Protein AF-A0A821RD77-F1 (afdb_monomer_lite)

Structure (mmCIF, N/CA/C/O backbone):
data_AF-A0A821RD77-F1
#
_entry.id   AF-A0A821RD77-F1
#
loop_
_atom_site.group_PDB
_atom_site.id
_atom_site.type_symbol
_atom_site.label_atom_id
_atom_site.label_alt_id
_atom_site.label_comp_id
_atom_site.label_asym_id
_atom_site.label_entity_id
_atom_site.label_seq_id
_atom_site.pdbx_PD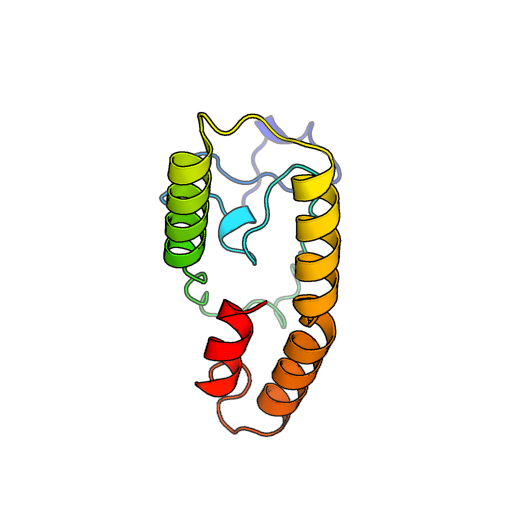B_ins_code
_atom_site.Cartn_x
_atom_site.Cartn_y
_atom_site.Cartn_z
_atom_site.occupancy
_atom_site.B_iso_or_equiv
_atom_site.auth_seq_id
_atom_site.auth_comp_id
_atom_site.auth_asym_id
_atom_site.auth_atom_id
_atom_site.pdbx_PDB_model_num
ATOM 1 N N . ALA A 1 1 ? -10.177 -0.992 17.907 1.00 88.00 1 ALA A N 1
ATOM 2 C CA . ALA A 1 1 ? -9.020 -0.389 18.600 1.00 88.00 1 ALA A CA 1
ATOM 3 C C . ALA A 1 1 ? -8.930 -0.946 20.016 1.00 88.00 1 ALA A C 1
ATOM 5 O O . ALA A 1 1 ? -9.972 -1.217 20.606 1.00 88.00 1 ALA A O 1
ATOM 6 N N . VAL A 1 2 ? -7.720 -1.125 20.544 1.00 93.44 2 VAL A N 1
ATOM 7 C CA . VAL A 1 2 ? -7.478 -1.571 21.925 1.00 93.44 2 VAL A CA 1
ATOM 8 C C . VAL A 1 2 ? -6.651 -0.496 22.620 1.00 93.44 2 VAL A C 1
ATOM 10 O O . VAL A 1 2 ? -5.651 -0.053 22.063 1.00 93.44 2 VAL A O 1
ATOM 13 N N . ASP A 1 3 ? -7.078 -0.065 23.805 1.00 95.19 3 ASP A N 1
ATOM 14 C CA . ASP A 1 3 ? -6.312 0.882 24.617 1.00 95.19 3 ASP A CA 1
ATOM 15 C C . ASP A 1 3 ? -5.274 0.135 25.464 1.00 95.19 3 ASP A C 1
ATOM 17 O O . ASP A 1 3 ? -5.609 -0.810 26.182 1.00 95.19 3 ASP A O 1
ATOM 21 N N . VAL A 1 4 ? -4.011 0.551 25.368 1.00 96.56 4 VAL A N 1
ATOM 22 C CA . VAL A 1 4 ? -2.879 -0.088 26.049 1.00 96.56 4 VAL A CA 1
ATOM 23 C C . VAL A 1 4 ? -2.157 0.969 26.889 1.00 96.56 4 VAL A C 1
ATOM 25 O O . VAL A 1 4 ? -1.414 1.779 26.331 1.00 96.56 4 VAL A O 1
ATOM 28 N N . PRO A 1 5 ? -2.306 0.958 28.230 1.00 97.56 5 PRO A N 1
ATOM 29 C CA . PRO A 1 5 ? -1.778 2.015 29.097 1.00 97.56 5 PRO A CA 1
ATOM 30 C C . PRO A 1 5 ? -0.276 2.285 28.964 1.00 97.56 5 PRO A C 1
ATOM 32 O O . PRO A 1 5 ? 0.169 3.423 29.089 1.00 97.56 5 PRO A O 1
ATOM 35 N N . SER A 1 6 ? 0.529 1.259 28.673 1.00 97.56 6 SER A N 1
ATOM 36 C CA . SER A 1 6 ? 1.975 1.422 28.482 1.00 97.56 6 SER A CA 1
ATOM 37 C C . SER A 1 6 ? 2.349 2.208 27.221 1.00 97.56 6 SER A C 1
ATOM 39 O O . SER A 1 6 ? 3.491 2.644 27.109 1.00 97.56 6 SER A O 1
ATOM 41 N N . LEU A 1 7 ? 1.414 2.400 26.284 1.00 97.00 7 LEU A N 1
ATOM 42 C CA . LEU A 1 7 ? 1.625 3.127 25.031 1.00 97.00 7 LEU A CA 1
ATOM 43 C C . LEU A 1 7 ? 1.097 4.567 25.071 1.00 97.00 7 LEU A C 1
ATOM 45 O O . LEU A 1 7 ? 1.257 5.287 24.094 1.00 97.00 7 LEU A O 1
ATOM 49 N N . HIS A 1 8 ? 0.530 5.034 26.190 1.00 97.12 8 HIS A N 1
ATOM 50 C CA . HIS A 1 8 ? -0.054 6.384 26.310 1.00 97.12 8 HIS A CA 1
ATOM 51 C C . HIS A 1 8 ? 0.933 7.539 26.065 1.00 97.12 8 HIS A C 1
ATOM 53 O O . HIS A 1 8 ? 0.508 8.665 25.823 1.00 97.12 8 HIS A O 1
ATOM 59 N N . GLY A 1 9 ? 2.244 7.280 26.112 1.00 97.81 9 GLY A N 1
ATOM 60 C CA . GLY A 1 9 ? 3.268 8.260 25.731 1.00 97.81 9 GLY A CA 1
ATOM 61 C C . GLY A 1 9 ? 3.387 8.499 24.220 1.00 97.81 9 GLY A C 1
ATOM 62 O O . GLY A 1 9 ? 4.020 9.470 23.813 1.00 97.81 9 GLY A O 1
ATOM 63 N N . LEU A 1 10 ? 2.795 7.633 23.392 1.00 97.00 10 LEU A N 1
ATOM 64 C CA . LEU A 1 10 ? 2.775 7.750 21.937 1.00 97.00 10 LEU A CA 1
ATOM 65 C C . LEU A 1 10 ? 1.525 8.529 21.518 1.00 97.00 10 LEU A C 1
ATOM 67 O O . LEU A 1 10 ? 0.399 8.094 21.746 1.00 97.00 10 LEU A O 1
ATOM 71 N N . ILE A 1 11 ? 1.727 9.707 20.930 1.00 96.19 11 ILE A N 1
ATOM 72 C CA . ILE A 1 11 ? 0.660 10.665 20.615 1.00 96.19 11 ILE A CA 1
ATOM 73 C C . ILE A 1 11 ? 0.665 10.932 19.110 1.00 96.19 11 ILE A C 1
ATOM 75 O O . ILE A 1 11 ? 1.732 11.059 18.514 1.00 96.19 11 ILE A O 1
ATOM 79 N N . ASN A 1 12 ? -0.525 11.063 18.513 1.00 94.19 12 ASN A N 1
ATOM 80 C CA . ASN A 1 12 ? -0.731 11.310 17.077 1.00 94.19 12 ASN A CA 1
ATOM 81 C C . ASN A 1 12 ? -0.122 10.234 16.166 1.00 94.19 12 ASN A C 1
ATOM 83 O O . ASN A 1 12 ? 0.294 10.525 15.048 1.00 94.19 12 ASN A O 1
ATOM 87 N N . VAL A 1 13 ? -0.085 8.995 16.648 1.00 94.50 13 VAL A N 1
ATOM 88 C CA . VAL A 1 13 ? 0.361 7.829 15.886 1.00 94.50 13 VAL A CA 1
ATOM 89 C C . VAL A 1 13 ? -0.619 6.681 16.085 1.00 94.50 13 VAL A C 1
ATOM 91 O O . VAL A 1 13 ? -1.308 6.605 17.104 1.00 94.50 13 VAL A O 1
ATOM 94 N N . ILE A 1 14 ? -0.659 5.778 15.113 1.00 93.81 14 ILE A N 1
ATOM 95 C CA . ILE A 1 14 ? -1.240 4.449 15.274 1.00 93.81 14 ILE A CA 1
ATOM 96 C C . ILE A 1 14 ? -0.112 3.467 15.585 1.00 93.81 14 ILE A C 1
ATOM 98 O O . ILE A 1 14 ? 0.985 3.580 15.043 1.00 93.81 14 ILE A O 1
ATOM 102 N N . VAL A 1 15 ? -0.371 2.520 16.484 1.00 95.31 15 VAL A N 1
ATOM 103 C CA . VAL A 1 15 ? 0.586 1.468 16.831 1.00 95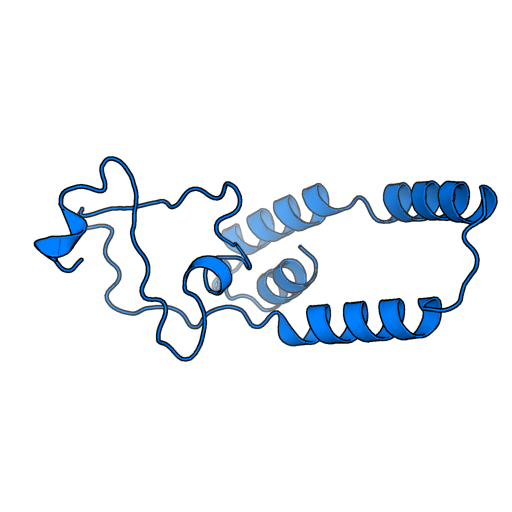.31 15 VAL A CA 1
ATOM 104 C C . VAL A 1 15 ? 0.027 0.145 16.340 1.00 95.31 15 VAL A C 1
ATOM 106 O O . VAL A 1 15 ? -1.031 -0.288 16.801 1.00 95.31 15 VAL A O 1
ATOM 109 N N . PHE A 1 16 ? 0.737 -0.487 15.411 1.00 95.44 16 PHE A N 1
ATOM 110 C CA . PHE A 1 16 ? 0.416 -1.830 14.946 1.00 95.44 16 PHE A CA 1
ATOM 111 C C . PHE A 1 16 ? 1.134 -2.887 15.801 1.00 95.44 16 PHE A C 1
ATOM 113 O O . PHE A 1 16 ? 2.239 -2.632 16.289 1.00 95.44 16 PHE A O 1
ATOM 120 N N . PRO A 1 17 ? 0.523 -4.066 16.017 1.00 94.62 17 PRO A N 1
ATOM 121 C CA . PRO A 1 17 ? 1.218 -5.212 16.589 1.00 94.62 17 PRO A CA 1
ATOM 122 C C . PRO A 1 17 ? 2.415 -5.621 15.722 1.00 94.62 17 PRO A C 1
ATOM 124 O O . PRO A 1 17 ? 2.375 -5.521 14.499 1.00 94.62 17 PRO A O 1
ATOM 127 N N . ILE A 1 18 ? 3.468 -6.112 16.377 1.00 92.25 18 ILE A N 1
ATOM 128 C CA . ILE A 1 18 ? 4.637 -6.707 15.709 1.00 92.25 18 ILE A CA 1
ATOM 129 C C . ILE A 1 18 ? 4.476 -8.215 15.490 1.00 92.25 18 ILE A C 1
ATOM 131 O O . ILE A 1 18 ? 5.162 -8.796 14.656 1.00 9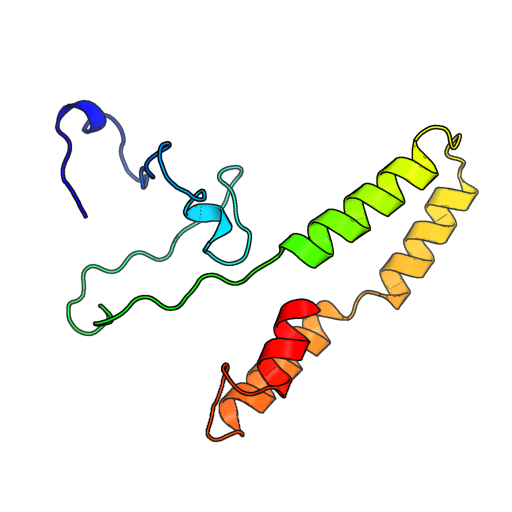2.25 18 ILE A O 1
ATOM 135 N N . ASP A 1 19 ? 3.581 -8.841 16.256 1.00 93.69 19 ASP A N 1
ATOM 136 C CA . ASP A 1 19 ? 3.293 -10.265 16.184 1.0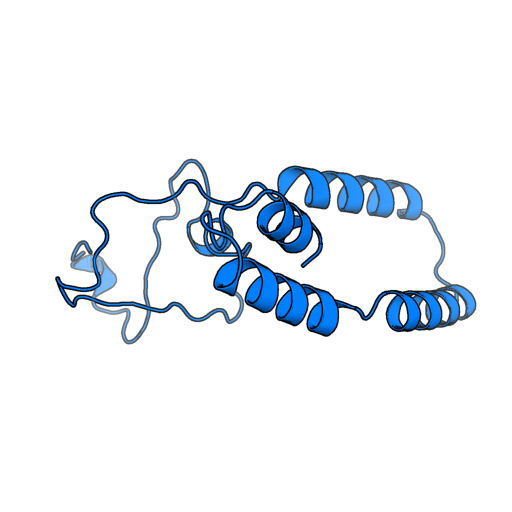0 93.69 19 ASP A CA 1
ATOM 137 C C . ASP A 1 19 ? 2.067 -10.492 15.301 1.00 93.69 19 ASP A C 1
ATOM 139 O O . ASP A 1 19 ? 1.026 -9.857 15.479 1.00 93.69 19 ASP A O 1
ATOM 143 N N . GLY A 1 20 ? 2.174 -11.439 14.378 1.00 91.12 20 GLY A N 1
ATOM 144 C CA . GLY A 1 20 ? 1.104 -11.774 13.452 1.00 91.12 20 GLY A CA 1
ATOM 145 C C . GLY A 1 20 ? 1.629 -12.566 12.259 1.00 91.12 20 GLY A C 1
ATOM 146 O O . GLY A 1 20 ? 2.841 -12.736 12.119 1.00 91.12 20 GLY A O 1
ATOM 147 N N . PRO A 1 21 ? 0.731 -13.081 11.406 1.00 90.81 21 PRO A N 1
ATOM 148 C CA . PRO A 1 21 ? 1.129 -13.769 10.183 1.00 90.81 21 PRO A CA 1
ATOM 149 C C . PRO A 1 21 ? 1.743 -12.812 9.151 1.00 90.81 21 PRO A C 1
ATOM 151 O O . PRO A 1 21 ? 2.563 -13.249 8.349 1.00 90.81 21 PRO A O 1
ATOM 154 N N . ARG A 1 22 ? 1.349 -11.531 9.177 1.00 90.56 22 ARG A N 1
ATOM 155 C CA . ARG A 1 22 ? 1.782 -10.493 8.244 1.00 90.56 22 ARG A CA 1
ATOM 156 C C . ARG A 1 22 ? 1.694 -9.102 8.900 1.00 90.56 22 ARG A C 1
ATOM 158 O O . ARG A 1 22 ? 0.792 -8.886 9.712 1.00 90.56 22 ARG A O 1
ATOM 165 N N . PRO A 1 23 ? 2.618 -8.169 8.612 1.00 92.94 23 PRO A N 1
ATOM 166 C CA . PRO A 1 23 ? 2.505 -6.779 9.047 1.00 92.94 23 PRO A CA 1
ATOM 167 C C . PRO A 1 23 ? 1.262 -6.090 8.464 1.00 92.94 23 PRO A C 1
ATOM 169 O O . PRO A 1 23 ? 1.065 -6.078 7.254 1.00 92.94 23 PRO A O 1
ATOM 172 N N . HIS A 1 24 ? 0.456 -5.441 9.307 1.00 93.94 24 HIS A N 1
ATOM 173 C CA . HIS A 1 24 ? -0.746 -4.731 8.846 1.00 93.94 24 HIS A CA 1
ATOM 174 C C . HIS A 1 24 ? -0.495 -3.609 7.821 1.00 93.94 24 HIS A C 1
ATOM 176 O O . HIS A 1 24 ? -1.323 -3.467 6.925 1.00 93.94 24 HIS A O 1
ATOM 182 N N . PRO A 1 25 ? 0.592 -2.812 7.896 1.00 93.81 25 PRO A N 1
ATOM 183 C CA . PRO A 1 25 ? 0.918 -1.866 6.825 1.00 93.81 25 PRO A CA 1
ATOM 184 C C . PRO A 1 25 ? 1.037 -2.536 5.451 1.00 93.81 25 PRO A C 1
ATOM 186 O O . PRO A 1 25 ? 0.447 -2.066 4.485 1.00 93.81 25 PRO A O 1
ATOM 189 N N . GLU A 1 26 ? 1.689 -3.699 5.395 1.00 91.81 26 GLU A N 1
ATOM 190 C CA . GLU A 1 26 ? 1.890 -4.459 4.160 1.00 91.81 26 GLU A CA 1
ATOM 191 C C . GLU A 1 26 ? 0.563 -5.010 3.602 1.00 91.81 26 GLU A C 1
ATOM 193 O O . GLU A 1 26 ? 0.356 -5.077 2.391 1.00 91.81 26 GLU A O 1
ATOM 198 N N . GLU A 1 27 ? -0.376 -5.371 4.483 1.00 92.38 27 GLU A N 1
ATOM 199 C CA . GLU A 1 27 ? -1.734 -5.788 4.104 1.00 92.38 27 GLU A CA 1
ATOM 200 C C . GLU A 1 27 ? -2.543 -4.653 3.448 1.00 92.38 27 GLU A C 1
ATOM 202 O O . GLU A 1 27 ? -3.479 -4.913 2.688 1.00 92.38 27 GLU A O 1
ATOM 207 N N . MET A 1 28 ? -2.181 -3.396 3.716 1.00 92.19 28 MET A N 1
ATOM 208 C CA . MET A 1 28 ? -2.840 -2.199 3.199 1.00 92.19 28 MET A CA 1
ATOM 209 C C . MET A 1 28 ? -2.049 -1.612 2.031 1.00 92.19 28 MET A C 1
ATOM 211 O O . MET A 1 28 ? -1.343 -0.620 2.167 1.00 92.19 28 MET A O 1
ATOM 215 N N . SER A 1 29 ? -2.230 -2.204 0.850 1.00 89.00 29 SER A N 1
ATOM 216 C CA . SER A 1 29 ? -1.610 -1.745 -0.400 1.00 89.00 29 SER A CA 1
ATOM 217 C C . SER A 1 29 ? -0.081 -1.906 -0.465 1.00 89.00 29 SER A C 1
ATOM 219 O O . SER A 1 29 ? 0.570 -1.168 -1.203 1.00 89.00 29 SER A O 1
ATOM 221 N N . GLY A 1 30 ? 0.494 -2.860 0.280 1.00 89.25 30 GLY A N 1
ATOM 222 C CA . GLY A 1 30 ? 1.940 -3.107 0.280 1.00 89.25 30 GLY A CA 1
ATOM 223 C C . GLY A 1 30 ? 2.754 -2.040 1.016 1.00 89.25 30 GLY A C 1
ATOM 224 O O . GLY A 1 30 ? 3.944 -1.909 0.746 1.00 89.25 30 GLY A O 1
ATOM 225 N N . GLY A 1 31 ? 2.117 -1.271 1.902 1.00 91.81 31 GLY A N 1
ATOM 226 C CA . GLY A 1 31 ? 2.756 -0.188 2.643 1.00 91.81 31 GLY A CA 1
ATOM 227 C C . GLY A 1 31 ? 3.718 -0.652 3.737 1.00 91.81 31 GLY A C 1
ATOM 228 O O . GLY A 1 31 ? 3.829 -1.839 4.062 1.00 91.81 31 GLY A O 1
ATOM 229 N N . ASP A 1 32 ? 4.390 0.311 4.354 1.00 92.88 32 ASP A N 1
ATOM 230 C CA . ASP A 1 32 ? 5.302 0.104 5.473 1.00 92.88 32 ASP A CA 1
ATOM 231 C C . ASP A 1 32 ? 5.183 1.218 6.540 1.00 92.88 32 ASP A C 1
ATOM 233 O O . ASP A 1 32 ? 4.091 1.713 6.817 1.00 92.88 32 ASP A O 1
ATOM 237 N N . LEU A 1 33 ? 6.263 1.523 7.268 1.00 94.38 33 LEU A N 1
ATOM 238 C CA . LEU A 1 33 ? 6.294 2.539 8.328 1.00 94.38 33 LEU A CA 1
ATOM 239 C C . LEU A 1 33 ? 7.399 3.588 8.103 1.00 94.38 33 LEU A C 1
ATOM 241 O O . LEU A 1 33 ? 7.864 4.203 9.067 1.00 94.38 33 LEU A O 1
ATOM 245 N N . ASP A 1 34 ? 7.846 3.788 6.861 1.00 95.38 34 ASP A N 1
ATOM 246 C CA . ASP A 1 34 ? 8.889 4.757 6.502 1.00 95.38 34 ASP A CA 1
ATOM 247 C C . ASP A 1 34 ? 8.360 6.194 6.293 1.00 95.38 34 ASP A C 1
ATOM 249 O O . ASP A 1 34 ? 9.132 7.158 6.250 1.00 95.38 34 ASP A O 1
ATOM 253 N N . GLY A 1 35 ? 7.033 6.343 6.252 1.00 93.44 35 GLY A N 1
ATOM 254 C CA . GLY A 1 35 ? 6.340 7.607 6.005 1.00 93.44 35 GLY A CA 1
ATOM 255 C C . GLY A 1 35 ? 4.838 7.478 5.738 1.00 93.44 35 GLY A C 1
ATOM 256 O O . GLY A 1 35 ? 4.149 8.502 5.687 1.00 93.44 35 GLY A O 1
ATOM 257 N N . ASP A 1 36 ? 4.330 6.251 5.602 1.00 95.06 36 ASP A N 1
ATOM 258 C CA . ASP A 1 36 ? 2.928 5.979 5.305 1.00 95.06 36 ASP A CA 1
ATOM 259 C C . ASP A 1 36 ? 1.947 6.573 6.316 1.00 95.06 36 ASP A C 1
ATOM 261 O O . ASP A 1 36 ? 2.183 6.680 7.525 1.00 95.06 36 ASP A O 1
ATOM 265 N N . THR A 1 37 ? 0.782 6.942 5.787 1.00 94.69 37 THR A N 1
ATOM 266 C CA . THR A 1 37 ? -0.335 7.451 6.578 1.00 94.69 37 THR A CA 1
ATOM 267 C C . THR A 1 37 ? -1.547 6.557 6.409 1.00 94.69 37 THR A C 1
ATOM 269 O O . THR A 1 37 ? -1.828 6.057 5.324 1.00 94.69 37 THR A O 1
ATOM 272 N N . PHE A 1 38 ? -2.290 6.385 7.498 1.00 94.06 38 PHE A N 1
ATOM 273 C CA . PHE A 1 38 ? -3.427 5.479 7.543 1.00 94.06 38 PHE A CA 1
ATOM 274 C C . PHE A 1 38 ? -4.716 6.266 7.709 1.00 94.06 38 PHE A C 1
ATOM 276 O O . PHE A 1 38 ? -4.819 7.167 8.548 1.00 94.06 38 PHE A O 1
ATOM 283 N N . TRP A 1 39 ? -5.726 5.892 6.932 1.00 94.06 39 TRP A N 1
ATOM 284 C CA . TRP A 1 39 ? -7.075 6.375 7.158 1.00 94.06 39 TRP A CA 1
ATOM 285 C C . TRP A 1 39 ? -7.700 5.600 8.318 1.00 94.06 39 TRP A C 1
ATOM 287 O O . TRP A 1 39 ? -7.808 4.377 8.283 1.00 94.06 39 TRP A O 1
ATOM 297 N N . ILE A 1 40 ? -8.106 6.322 9.360 1.00 92.44 40 ILE A N 1
ATOM 298 C CA . ILE A 1 40 ? -8.686 5.743 10.570 1.00 92.44 40 ILE A CA 1
ATOM 299 C C . ILE A 1 40 ? -10.056 6.372 10.777 1.00 92.44 40 ILE A C 1
ATOM 301 O O . ILE A 1 40 ? -10.180 7.593 10.876 1.00 92.44 40 ILE A O 1
ATOM 305 N N . SER A 1 41 ? -11.080 5.531 10.902 1.00 93.25 41 SER A N 1
ATOM 306 C CA . SER A 1 41 ? -12.427 5.964 11.253 1.00 93.25 41 SER A CA 1
ATOM 307 C C . SER A 1 41 ? -12.967 5.152 12.421 1.00 93.25 41 SER A C 1
ATOM 309 O O . SER A 1 41 ? -12.875 3.928 12.444 1.00 93.25 41 SER A O 1
ATOM 311 N N . ASN A 1 42 ? -13.561 5.858 13.383 1.00 90.81 42 ASN A N 1
ATOM 312 C CA . ASN A 1 42 ? -14.366 5.271 14.454 1.00 90.81 42 ASN A CA 1
ATOM 313 C C . ASN A 1 42 ? -15.870 5.498 14.217 1.00 90.81 42 ASN A C 1
ATOM 315 O O . ASN A 1 42 ? -16.667 5.276 15.127 1.00 90.81 42 ASN A O 1
ATOM 319 N N . ASP A 1 43 ? -16.258 5.983 13.032 1.00 95.62 43 ASP A N 1
ATOM 320 C CA . ASP A 1 43 ? -17.661 6.154 12.664 1.00 95.62 43 ASP A CA 1
ATOM 321 C C . ASP A 1 43 ? -18.308 4.775 12.444 1.00 95.62 43 ASP A C 1
ATOM 323 O O . ASP A 1 43 ? -17.905 4.065 11.518 1.00 95.62 43 ASP A O 1
ATOM 327 N N . PRO A 1 44 ? -19.325 4.383 13.238 1.00 93.12 44 PRO A N 1
ATOM 328 C CA . PRO A 1 44 ? -19.994 3.094 13.083 1.00 93.12 44 PRO A CA 1
ATOM 329 C C . PRO A 1 44 ? -20.598 2.858 11.695 1.00 93.12 44 PRO A C 1
ATOM 331 O O . PRO A 1 44 ? -20.783 1.707 11.314 1.00 93.12 44 PRO A O 1
ATOM 334 N N . GLN A 1 45 ? -20.910 3.914 10.937 1.00 94.88 45 GLN A N 1
ATOM 335 C CA . GLN A 1 45 ? -21.447 3.798 9.577 1.00 94.88 45 GLN A CA 1
ATOM 336 C C . GLN A 1 45 ? -20.383 3.394 8.550 1.00 94.88 45 GLN A C 1
ATOM 338 O O . GLN A 1 45 ? -20.730 2.919 7.471 1.00 94.88 45 GLN A O 1
ATOM 343 N N . LEU A 1 46 ? -19.104 3.592 8.878 1.00 92.94 46 LEU A N 1
ATOM 344 C CA . LEU A 1 46 ? -17.959 3.304 8.014 1.00 92.94 46 LEU A CA 1
ATOM 345 C C . LEU A 1 46 ? -17.169 2.067 8.466 1.00 92.94 46 LEU A C 1
ATOM 347 O O . LEU A 1 46 ? -16.165 1.722 7.847 1.00 92.94 46 LEU A O 1
ATOM 351 N N . ILE A 1 47 ? -17.600 1.403 9.541 1.00 90.94 47 ILE A N 1
ATOM 352 C CA . ILE A 1 47 ? -16.997 0.156 10.012 1.00 90.94 47 ILE A CA 1
ATOM 353 C C . ILE A 1 47 ? -17.669 -1.012 9.287 1.00 90.94 47 ILE A C 1
ATOM 355 O O . ILE A 1 47 ? -18.854 -1.291 9.477 1.00 90.94 47 ILE A O 1
ATOM 359 N N . PHE A 1 48 ? -16.893 -1.708 8.461 1.00 89.06 48 PHE A N 1
ATOM 360 C CA . PHE A 1 48 ? -17.345 -2.897 7.748 1.00 89.06 48 PHE A CA 1
ATOM 361 C C . PHE A 1 48 ? -17.554 -4.080 8.705 1.00 89.06 48 PHE A C 1
ATOM 363 O O . PHE A 1 48 ? -16.887 -4.205 9.731 1.00 89.06 48 PHE A O 1
ATOM 370 N N . GLN A 1 49 ? -18.493 -4.969 8.367 1.00 90.81 49 GLN A N 1
ATOM 371 C CA . GLN A 1 49 ? -18.779 -6.171 9.166 1.00 90.81 49 GLN A CA 1
ATOM 372 C C . GLN A 1 49 ? -17.718 -7.263 8.998 1.00 90.81 49 GLN A C 1
ATOM 374 O O . GLN A 1 49 ? -17.571 -8.126 9.862 1.00 90.81 49 GLN A O 1
ATOM 379 N N . THR A 1 50 ? -17.011 -7.236 7.872 1.00 91.31 50 THR A N 1
ATOM 380 C CA . THR A 1 50 ? -16.010 -8.220 7.476 1.00 91.31 50 THR A CA 1
ATOM 381 C C . THR A 1 50 ? -14.802 -7.498 6.911 1.00 91.31 50 THR A C 1
ATOM 383 O O . THR A 1 50 ? -14.953 -6.499 6.207 1.00 91.31 50 THR A O 1
ATOM 386 N N . ASN A 1 51 ? -13.618 -8.032 7.193 1.00 88.94 51 ASN A N 1
ATOM 387 C CA . ASN A 1 51 ? -12.402 -7.617 6.511 1.00 88.94 51 ASN A CA 1
ATOM 388 C C . ASN A 1 51 ? -12.324 -8.330 5.160 1.00 88.94 51 ASN A C 1
ATOM 390 O O . ASN A 1 51 ? -12.738 -9.484 5.044 1.00 88.94 51 ASN A O 1
ATOM 394 N N . GLU A 1 52 ? -11.801 -7.636 4.157 1.00 89.62 52 GLU A N 1
ATOM 395 C CA . GLU A 1 52 ? -11.386 -8.274 2.912 1.00 89.62 52 GLU A CA 1
ATOM 396 C C . GLU A 1 52 ? -10.031 -8.951 3.115 1.00 89.62 52 GLU A C 1
ATOM 398 O O . GLU A 1 52 ? -9.228 -8.515 3.945 1.00 89.62 52 GLU A O 1
ATOM 403 N N . GLU A 1 53 ? -9.781 -10.009 2.348 1.00 90.56 53 GLU A N 1
ATOM 404 C CA . GLU A 1 53 ? -8.462 -10.635 2.327 1.00 90.56 53 GLU A CA 1
ATOM 405 C C . GLU A 1 53 ? -7.439 -9.658 1.726 1.00 90.56 53 GLU A C 1
ATOM 407 O O . GLU A 1 53 ? -7.704 -9.078 0.663 1.00 90.56 53 GLU A O 1
ATOM 412 N N . PRO A 1 54 ? -6.278 -9.464 2.376 1.00 90.56 54 PRO A N 1
ATOM 413 C CA . PRO A 1 54 ? -5.214 -8.635 1.836 1.00 90.56 54 PRO A CA 1
ATOM 414 C C . PRO A 1 54 ? -4.746 -9.137 0.473 1.00 90.56 54 PRO A C 1
ATOM 416 O O . PRO A 1 54 ? -4.695 -10.341 0.213 1.00 90.56 54 PRO A O 1
ATOM 419 N N . PHE A 1 55 ? -4.342 -8.210 -0.389 1.00 87.94 55 PHE A N 1
ATOM 420 C CA . PHE A 1 55 ? -3.786 -8.576 -1.683 1.00 87.94 55 PHE A CA 1
ATOM 421 C C . PHE A 1 55 ? -2.438 -9.292 -1.518 1.00 87.94 55 PHE A C 1
ATOM 423 O O . PHE A 1 55 ? -1.641 -8.955 -0.634 1.00 87.94 55 PHE A O 1
ATOM 430 N N . ASP A 1 56 ? -2.195 -10.296 -2.358 1.00 86.12 56 ASP A N 1
ATOM 431 C CA . ASP A 1 56 ? -0.958 -11.073 -2.342 1.00 86.12 56 ASP A CA 1
ATOM 432 C C . ASP A 1 56 ? 0.042 -10.500 -3.351 1.00 86.12 56 ASP A C 1
ATOM 434 O O . ASP A 1 56 ? -0.160 -10.575 -4.566 1.00 86.12 56 ASP A O 1
ATOM 438 N N . TYR A 1 57 ? 1.119 -9.926 -2.819 1.00 79.56 57 TYR A N 1
ATOM 439 C CA . TYR A 1 57 ? 2.212 -9.317 -3.577 1.00 79.56 57 TYR A CA 1
ATOM 440 C C . TYR A 1 57 ? 3.395 -10.287 -3.776 1.00 79.56 57 TYR A C 1
ATOM 442 O O . TYR A 1 57 ? 4.435 -9.895 -4.308 1.00 79.56 57 TYR A O 1
ATOM 450 N N . HIS A 1 58 ? 3.272 -11.558 -3.366 1.00 79.00 58 HIS A N 1
ATOM 451 C CA . HIS A 1 58 ? 4.378 -12.520 -3.378 1.00 79.00 58 HIS A CA 1
ATOM 452 C C . HIS A 1 58 ? 4.978 -12.728 -4.773 1.00 79.00 58 HIS A C 1
ATOM 454 O O . HIS A 1 58 ? 6.200 -12.769 -4.912 1.00 79.00 58 HIS A O 1
ATOM 460 N N . ASP A 1 59 ? 4.141 -12.789 -5.812 1.00 78.31 59 ASP A N 1
ATOM 461 C CA . ASP A 1 59 ? 4.603 -12.962 -7.194 1.00 78.31 59 ASP A CA 1
ATOM 462 C C . ASP A 1 59 ? 5.562 -11.836 -7.619 1.00 78.31 59 ASP A C 1
ATOM 464 O O . ASP A 1 59 ? 6.598 -12.094 -8.232 1.00 78.31 59 ASP A O 1
ATOM 468 N N . GLN A 1 60 ? 5.256 -10.589 -7.249 1.00 77.94 60 GLN A N 1
ATOM 469 C CA . GLN A 1 60 ? 6.078 -9.425 -7.591 1.00 77.94 60 GLN A CA 1
ATOM 470 C C . GLN A 1 60 ? 7.406 -9.435 -6.824 1.00 77.94 60 GLN A C 1
ATOM 472 O O . GLN A 1 60 ? 8.459 -9.180 -7.407 1.00 77.94 60 GLN A O 1
ATOM 477 N N . ALA A 1 61 ? 7.373 -9.787 -5.534 1.00 78.19 61 ALA A N 1
ATOM 478 C CA . ALA A 1 61 ? 8.578 -9.913 -4.718 1.00 78.19 61 ALA A CA 1
ATOM 479 C C . ALA A 1 61 ? 9.523 -11.003 -5.255 1.00 78.19 61 ALA A C 1
ATOM 481 O O . ALA A 1 61 ? 10.736 -10.801 -5.312 1.00 78.19 61 ALA A O 1
ATOM 482 N N . VAL A 1 62 ? 8.972 -12.137 -5.700 1.00 82.62 62 VAL A N 1
ATOM 483 C CA . VAL A 1 62 ? 9.749 -13.242 -6.276 1.00 82.62 62 VAL A CA 1
ATOM 484 C C . VAL A 1 62 ? 10.419 -12.839 -7.590 1.00 82.62 62 VAL A C 1
ATOM 486 O O . VAL A 1 62 ? 11.586 -13.172 -7.800 1.00 82.62 62 VAL A O 1
ATOM 489 N N . GLU A 1 63 ? 9.719 -12.135 -8.482 1.00 81.62 63 GLU A N 1
ATOM 490 C CA . GLU A 1 63 ? 10.325 -11.660 -9.733 1.00 81.62 63 GLU A CA 1
ATOM 491 C C . GLU A 1 63 ? 11.422 -10.616 -9.474 1.00 81.62 63 GLU A C 1
ATOM 493 O O . GLU A 1 63 ? 12.522 -10.746 -10.014 1.00 81.62 63 GLU A O 1
ATOM 498 N N . ALA A 1 64 ? 11.192 -9.666 -8.561 1.00 81.06 64 ALA A N 1
ATOM 499 C CA . ALA A 1 64 ? 12.211 -8.694 -8.162 1.00 81.06 64 ALA A CA 1
ATOM 500 C C . ALA A 1 64 ? 13.459 -9.371 -7.563 1.00 81.06 64 ALA A C 1
ATOM 502 O O . ALA A 1 64 ? 14.593 -8.987 -7.862 1.00 81.06 64 ALA A O 1
ATOM 503 N N . GLU A 1 65 ? 13.280 -10.417 -6.750 1.00 85.12 65 GLU A N 1
ATOM 504 C CA . GLU A 1 65 ? 14.398 -11.170 -6.180 1.00 85.12 65 GLU A CA 1
ATOM 505 C C . GLU A 1 65 ? 15.187 -11.927 -7.259 1.00 85.12 65 GLU A C 1
ATOM 507 O O . GLU A 1 65 ? 16.422 -11.929 -7.238 1.00 85.12 65 GLU A O 1
ATOM 512 N N . LYS A 1 66 ? 14.504 -12.529 -8.242 1.00 85.75 66 LYS A N 1
ATOM 513 C CA . LYS A 1 66 ? 15.161 -13.185 -9.385 1.00 85.75 66 LYS A CA 1
ATOM 514 C C . LYS A 1 66 ? 15.992 -12.196 -10.196 1.00 85.75 66 LYS A C 1
ATOM 516 O O . LYS A 1 66 ? 17.139 -12.503 -10.528 1.00 85.75 66 LYS A O 1
ATOM 521 N N . GLU A 1 67 ? 15.450 -11.019 -10.496 1.00 83.38 67 GLU A N 1
ATOM 522 C CA . GLU A 1 67 ? 16.175 -9.966 -11.211 1.00 83.38 67 GLU A CA 1
ATOM 523 C C . GLU A 1 67 ? 17.390 -9.477 -10.419 1.00 83.38 67 GLU A C 1
ATOM 525 O O . GLU A 1 67 ? 18.491 -9.360 -10.968 1.00 83.38 67 GLU A O 1
ATOM 530 N N . ALA A 1 68 ? 17.227 -9.259 -9.111 1.00 82.62 68 ALA A N 1
ATOM 531 C CA . ALA A 1 68 ? 18.325 -8.882 -8.231 1.00 82.62 68 ALA A CA 1
ATOM 532 C C . ALA A 1 68 ? 19.431 -9.947 -8.235 1.00 82.62 68 ALA A C 1
ATOM 534 O O . ALA A 1 68 ? 20.605 -9.611 -8.396 1.00 82.62 68 ALA A O 1
ATOM 535 N N . GLN A 1 69 ? 19.072 -11.232 -8.136 1.00 84.94 69 GLN A N 1
ATOM 536 C CA . GLN A 1 69 ? 20.014 -12.353 -8.198 1.00 84.94 69 GLN A CA 1
ATOM 537 C C . GLN A 1 69 ? 20.752 -12.428 -9.540 1.00 84.94 69 GLN A C 1
ATOM 539 O O . GLN A 1 69 ? 21.973 -12.602 -9.549 1.00 84.94 69 GLN A O 1
ATOM 544 N N . MET A 1 70 ? 20.056 -12.253 -10.670 1.00 83.44 70 MET A N 1
ATOM 545 C CA . MET A 1 70 ? 20.693 -12.216 -11.996 1.00 83.44 70 MET A CA 1
ATOM 546 C C . MET A 1 70 ? 21.716 -11.080 -12.110 1.00 83.44 70 MET A C 1
ATOM 548 O O . MET A 1 70 ? 22.749 -11.238 -12.765 1.00 83.44 70 MET A O 1
ATOM 552 N N . ASN A 1 71 ? 21.460 -9.960 -11.434 1.00 82.00 71 ASN A N 1
ATOM 553 C CA . ASN A 1 71 ? 22.283 -8.759 -11.506 1.00 82.00 71 ASN A CA 1
ATOM 554 C C . ASN A 1 71 ? 23.321 -8.624 -10.375 1.00 82.00 71 ASN A C 1
ATOM 556 O O . ASN A 1 71 ? 24.134 -7.703 -10.433 1.00 82.00 71 ASN A O 1
ATOM 560 N N . MET A 1 72 ? 23.374 -9.541 -9.395 1.00 81.06 72 MET A N 1
ATOM 561 C CA . MET A 1 72 ? 24.217 -9.422 -8.185 1.00 81.06 72 MET A CA 1
ATOM 562 C C . MET A 1 72 ? 25.705 -9.133 -8.453 1.00 81.06 72 MET A C 1
ATOM 564 O O . MET A 1 72 ? 26.358 -8.492 -7.636 1.00 81.06 72 MET A O 1
ATOM 568 N N . ASN A 1 73 ? 26.250 -9.596 -9.583 1.00 83.88 73 ASN A N 1
ATOM 569 C CA . ASN A 1 73 ? 27.665 -9.427 -9.941 1.00 83.88 73 ASN A CA 1
ATOM 570 C C . ASN A 1 73 ? 27.886 -8.531 -11.172 1.00 83.88 73 ASN A C 1
ATOM 572 O O . ASN A 1 73 ? 28.998 -8.475 -11.703 1.00 83.88 73 ASN A O 1
ATOM 576 N N . LYS A 1 74 ? 26.841 -7.856 -11.664 1.00 84.88 74 LYS A N 1
ATOM 577 C CA . LYS A 1 74 ? 26.946 -6.980 -12.831 1.00 84.88 74 LYS A CA 1
ATOM 578 C C . LYS A 1 74 ? 27.611 -5.666 -12.417 1.00 84.88 74 LYS A C 1
ATOM 580 O O . LYS A 1 74 ? 27.134 -4.962 -11.532 1.00 84.88 74 LYS A O 1
ATOM 585 N N . GLN A 1 75 ? 28.721 -5.319 -13.066 1.00 88.38 75 GLN A N 1
ATOM 586 C CA . GLN A 1 75 ? 29.321 -4.000 -12.894 1.00 88.38 75 GLN A CA 1
ATOM 587 C C . GLN A 1 75 ? 28.447 -2.971 -13.618 1.00 88.38 75 GLN A C 1
ATOM 589 O O . GLN A 1 75 ? 28.336 -3.019 -14.840 1.00 88.38 75 GLN A O 1
ATOM 594 N N . LEU A 1 76 ? 27.821 -2.068 -12.860 1.00 87.69 76 LEU A N 1
ATOM 595 C CA . LEU A 1 76 ? 26.951 -1.033 -13.414 1.00 87.69 76 LEU A CA 1
ATOM 596 C C . LEU A 1 76 ? 27.767 0.000 -14.196 1.00 87.69 76 LEU A C 1
ATOM 598 O O . LEU A 1 76 ? 28.778 0.522 -13.714 1.00 87.69 76 LEU A O 1
ATOM 602 N N . THR A 1 77 ? 27.303 0.298 -15.402 1.00 93.00 77 THR A N 1
ATOM 603 C CA . THR A 1 77 ? 27.880 1.288 -16.311 1.00 93.00 77 THR A CA 1
ATOM 604 C C . THR A 1 77 ? 26.912 2.447 -16.535 1.00 93.00 77 THR A C 1
ATOM 606 O O . THR A 1 77 ? 25.739 2.383 -16.170 1.00 93.00 77 THR A O 1
ATOM 609 N N . ILE A 1 78 ? 27.389 3.530 -17.154 1.00 94.19 78 ILE A N 1
ATOM 610 C CA . ILE A 1 78 ? 26.508 4.639 -17.545 1.00 94.19 78 ILE A CA 1
ATOM 611 C C . ILE A 1 78 ? 25.467 4.206 -18.589 1.00 94.19 78 ILE A C 1
ATOM 613 O O . ILE A 1 78 ? 24.351 4.714 -18.571 1.00 94.19 78 ILE A O 1
ATOM 617 N N . ASP A 1 79 ? 25.802 3.235 -19.442 1.00 94.69 79 ASP A N 1
ATOM 618 C CA . ASP A 1 79 ? 24.880 2.699 -20.445 1.00 94.69 79 ASP A CA 1
ATOM 619 C C . ASP A 1 79 ? 23.705 1.970 -19.777 1.00 94.69 79 ASP A C 1
ATOM 621 O O . ASP A 1 79 ? 22.572 2.109 -20.229 1.00 94.69 79 ASP A O 1
ATOM 625 N N . ASP A 1 80 ? 23.943 1.280 -18.654 1.00 90.31 80 ASP A N 1
ATOM 626 C CA . ASP A 1 80 ? 22.879 0.658 -17.852 1.00 90.31 80 ASP A CA 1
ATOM 627 C C . ASP A 1 80 ? 21.935 1.706 -17.255 1.00 90.31 80 ASP A C 1
ATOM 629 O O . ASP A 1 80 ? 20.722 1.522 -17.255 1.00 90.31 80 ASP A O 1
ATOM 633 N N . VAL A 1 81 ? 22.480 2.837 -16.793 1.00 91.75 81 VAL A N 1
ATOM 634 C CA . VAL A 1 81 ? 21.669 3.956 -16.295 1.00 91.75 81 VAL A CA 1
ATOM 635 C C . VAL A 1 81 ? 20.828 4.546 -17.427 1.00 91.75 81 VAL A C 1
ATOM 637 O O . VAL A 1 81 ? 19.633 4.767 -17.253 1.00 91.75 81 VAL A O 1
ATOM 640 N N . CYS A 1 82 ? 21.422 4.780 -18.601 1.00 94.31 82 CYS A N 1
ATOM 641 C CA . CYS A 1 82 ? 20.690 5.275 -19.766 1.00 94.31 82 CYS A CA 1
ATOM 642 C C . CYS A 1 82 ? 19.582 4.310 -20.201 1.00 94.31 82 CYS A C 1
ATOM 644 O O . CYS A 1 82 ? 18.481 4.761 -20.512 1.00 94.31 82 CYS A O 1
ATOM 646 N N . HIS A 1 83 ? 19.859 3.005 -20.204 1.00 91.38 83 HIS A N 1
ATOM 647 C CA . HIS A 1 83 ? 18.874 1.983 -20.536 1.00 91.38 83 HIS A CA 1
ATOM 648 C C . HIS A 1 83 ? 17.715 1.975 -19.538 1.00 91.38 83 HIS A C 1
ATOM 650 O O . HIS A 1 83 ? 16.569 2.076 -19.962 1.00 91.38 83 HIS A O 1
ATOM 656 N N . PHE A 1 84 ? 18.017 1.999 -18.236 1.00 89.69 84 PHE A N 1
ATOM 657 C CA . PHE A 1 84 ? 17.009 2.084 -17.181 1.00 89.69 84 PHE A CA 1
ATOM 658 C C . PHE A 1 84 ? 16.087 3.296 -17.354 1.00 89.69 84 PHE A C 1
ATOM 660 O O . PHE A 1 84 ? 14.879 3.173 -17.200 1.00 89.69 84 PHE A O 1
ATOM 667 N N . PHE A 1 85 ? 16.617 4.471 -17.713 1.00 93.06 85 PHE A N 1
ATOM 668 C CA . PHE A 1 85 ? 15.769 5.643 -17.956 1.00 93.06 85 PHE A CA 1
ATOM 669 C C . PHE A 1 85 ? 14.829 5.460 -19.152 1.00 93.06 85 PHE A C 1
ATOM 671 O O . PHE A 1 85 ? 13.696 5.930 -19.099 1.00 93.06 85 PHE A O 1
ATOM 678 N N . VAL A 1 86 ? 15.281 4.802 -20.223 1.00 93.06 86 VAL A N 1
ATOM 679 C CA . VAL A 1 86 ? 14.420 4.500 -21.375 1.00 93.06 86 VAL A CA 1
ATOM 680 C C . VAL A 1 86 ? 13.329 3.514 -20.969 1.00 93.06 86 VAL A C 1
ATOM 682 O O . VAL A 1 86 ? 12.159 3.800 -21.202 1.00 93.06 86 VAL A O 1
ATOM 685 N N . GLU A 1 87 ? 13.695 2.418 -20.303 1.00 90.12 87 GLU A N 1
ATOM 686 C CA . GLU A 1 87 ? 12.739 1.423 -19.804 1.00 90.12 87 GLU A CA 1
ATOM 687 C C . GLU A 1 87 ? 11.728 2.046 -18.838 1.00 90.12 87 GLU A C 1
ATOM 689 O O . GLU A 1 87 ? 10.532 1.817 -18.974 1.00 90.12 87 GLU A O 1
ATOM 694 N N . TYR A 1 88 ? 12.183 2.894 -17.913 1.00 88.38 88 TYR A N 1
ATOM 695 C CA . TYR A 1 88 ? 11.319 3.613 -16.979 1.00 88.38 88 TYR A CA 1
ATOM 696 C C . TYR A 1 88 ? 10.298 4.491 -17.708 1.00 88.38 88 TYR A C 1
ATOM 698 O O . TYR A 1 88 ? 9.118 4.456 -17.380 1.00 88.38 88 TYR A O 1
ATOM 706 N N . ILE A 1 89 ? 10.728 5.254 -18.718 1.00 89.94 89 ILE A N 1
ATOM 707 C CA . ILE A 1 89 ? 9.827 6.113 -19.501 1.00 89.94 89 ILE A CA 1
ATOM 708 C C . ILE A 1 89 ? 8.820 5.274 -20.298 1.00 89.94 89 ILE A C 1
ATOM 710 O O . ILE A 1 89 ? 7.658 5.659 -20.407 1.00 89.94 89 ILE A O 1
ATOM 714 N N . GLU A 1 90 ? 9.243 4.143 -20.865 1.00 87.12 90 GLU A N 1
ATOM 715 C CA . GLU A 1 90 ? 8.347 3.234 -21.591 1.00 87.12 90 GLU A CA 1
ATOM 716 C C . GLU A 1 90 ? 7.355 2.523 -20.658 1.00 87.12 90 GLU A C 1
ATOM 718 O O . GLU A 1 90 ? 6.212 2.269 -21.047 1.00 87.12 90 GLU A O 1
ATOM 723 N N . ALA A 1 91 ? 7.780 2.221 -19.431 1.00 85.12 91 ALA A N 1
ATOM 724 C CA . ALA A 1 91 ? 6.988 1.538 -18.417 1.00 85.12 91 ALA A CA 1
ATOM 725 C C . ALA A 1 91 ? 6.113 2.478 -17.570 1.00 85.12 91 ALA A C 1
ATOM 727 O O . ALA A 1 91 ? 5.267 1.978 -16.828 1.00 85.12 91 ALA A O 1
ATOM 728 N N . ASP A 1 92 ? 6.265 3.805 -17.681 1.00 86.00 92 ASP A N 1
ATOM 729 C CA . ASP A 1 92 ? 5.492 4.796 -16.918 1.00 86.00 92 ASP A CA 1
ATOM 730 C C . ASP A 1 92 ? 4.022 4.850 -17.372 1.00 86.00 92 ASP A C 1
ATOM 732 O O . ASP A 1 92 ? 3.570 5.717 -18.124 1.00 86.00 92 ASP A O 1
ATOM 736 N N . ASN A 1 93 ? 3.256 3.856 -16.928 1.00 90.00 93 ASN A N 1
ATOM 737 C CA . ASN A 1 93 ? 1.848 3.668 -17.249 1.00 90.00 93 ASN A CA 1
ATOM 738 C C . ASN A 1 93 ? 0.949 3.677 -16.002 1.00 90.00 93 ASN A C 1
ATOM 740 O O . ASN A 1 93 ? -0.259 3.461 -16.131 1.00 90.00 93 ASN A O 1
ATOM 744 N N . LEU A 1 94 ? 1.501 3.978 -14.821 1.00 89.75 94 LEU A N 1
ATOM 745 C CA . LEU A 1 94 ? 0.806 3.871 -13.536 1.00 89.75 94 LEU A CA 1
ATOM 746 C C . LEU A 1 94 ? -0.498 4.677 -13.520 1.00 89.75 94 LEU A C 1
ATOM 748 O O . LEU A 1 94 ? -1.561 4.168 -13.170 1.00 89.75 94 LEU A O 1
ATOM 752 N N . GLY A 1 95 ? -0.453 5.920 -14.009 1.00 93.06 95 GLY A N 1
ATOM 753 C CA . GLY A 1 95 ? -1.643 6.766 -14.111 1.00 93.06 95 GLY A CA 1
ATOM 754 C C . GLY A 1 95 ? -2.702 6.220 -15.077 1.00 93.06 95 GLY A C 1
ATOM 755 O O . GLY A 1 95 ? -3.900 6.400 -14.853 1.00 93.06 95 GLY A O 1
ATOM 756 N N . ILE A 1 96 ? -2.290 5.526 -16.143 1.00 94.94 96 ILE A N 1
ATOM 757 C CA . ILE A 1 96 ? -3.213 4.879 -17.086 1.00 94.94 96 ILE A CA 1
ATOM 758 C C . ILE A 1 96 ? -3.870 3.674 -16.411 1.00 94.94 96 ILE A C 1
ATOM 760 O O . ILE A 1 96 ? -5.093 3.539 -16.483 1.00 94.94 96 ILE A O 1
ATOM 764 N N . VAL A 1 97 ? -3.088 2.837 -15.724 1.00 95.25 97 VAL A N 1
ATOM 765 C CA . VAL A 1 97 ? -3.58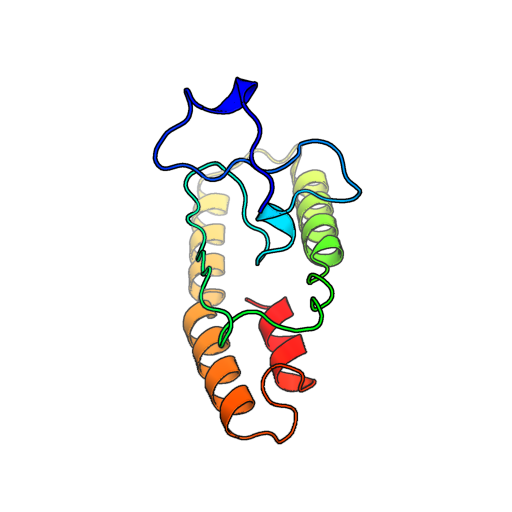5 1.678 -14.967 1.00 95.25 97 VAL A CA 1
ATOM 766 C C . VAL A 1 97 ? -4.583 2.129 -13.899 1.00 95.25 97 VAL A C 1
ATOM 768 O O . VAL A 1 97 ? -5.705 1.623 -13.877 1.00 95.25 97 VAL A O 1
ATOM 771 N N . ALA A 1 98 ? -4.240 3.141 -13.097 1.00 95.00 98 ALA A N 1
ATOM 772 C CA . ALA A 1 98 ? -5.099 3.690 -12.048 1.00 95.00 98 ALA A CA 1
ATOM 773 C C . ALA A 1 98 ? -6.438 4.215 -12.593 1.00 95.00 98 ALA A C 1
ATOM 775 O O . ALA A 1 98 ? -7.511 3.843 -12.114 1.00 95.00 98 ALA A O 1
ATOM 776 N N . ASN A 1 99 ? -6.396 5.043 -13.641 1.00 97.25 99 ASN A N 1
ATOM 777 C CA . ASN A 1 99 ? -7.609 5.595 -14.247 1.00 97.25 99 ASN A CA 1
ATOM 778 C C . ASN A 1 99 ? -8.478 4.510 -14.894 1.00 97.25 99 ASN A C 1
ATOM 780 O O . ASN A 1 99 ? -9.703 4.551 -14.784 1.00 97.25 99 ASN A O 1
ATOM 784 N N . THR A 1 100 ? -7.854 3.520 -15.534 1.00 97.31 100 THR A N 1
ATOM 785 C CA . THR A 1 100 ? -8.569 2.383 -16.130 1.00 97.31 100 THR A CA 1
ATOM 786 C C . THR A 1 100 ? -9.222 1.524 -15.048 1.00 97.31 100 THR A C 1
ATOM 788 O O . THR A 1 100 ? -10.374 1.124 -15.202 1.00 97.31 100 THR A O 1
ATOM 791 N N . HIS A 1 101 ? -8.528 1.290 -13.930 1.00 97.00 101 HIS A N 1
ATOM 792 C CA . HIS A 1 101 ? -9.071 0.566 -12.785 1.00 97.00 101 HIS A CA 1
ATOM 793 C C . HIS A 1 101 ? -10.315 1.269 -12.235 1.00 97.00 101 HIS A C 1
ATOM 795 O O . HIS A 1 101 ? -11.342 0.623 -12.047 1.00 97.00 101 HIS A O 1
ATOM 801 N N . MET A 1 102 ? -10.254 2.591 -12.030 1.00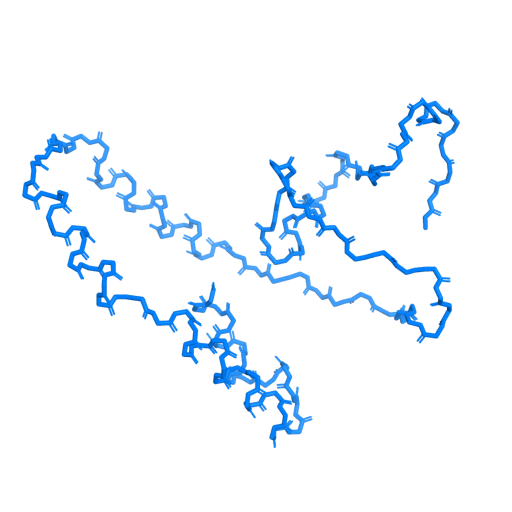 97.25 102 MET A N 1
ATOM 802 C CA . MET A 1 102 ? -11.412 3.370 -11.575 1.00 97.25 102 MET A CA 1
ATOM 803 C C . MET A 1 102 ? -12.580 3.303 -12.565 1.00 97.25 102 MET A C 1
ATOM 805 O O . MET A 1 102 ? -13.719 3.118 -12.146 1.00 97.25 102 MET A O 1
ATOM 809 N N . ALA A 1 103 ? -12.309 3.406 -13.870 1.00 97.88 103 ALA A N 1
ATOM 810 C CA . ALA A 1 103 ? -13.347 3.329 -14.895 1.00 97.88 103 ALA A CA 1
ATOM 811 C C . ALA A 1 103 ? -14.050 1.962 -14.914 1.00 97.88 103 ALA A C 1
ATOM 813 O O . ALA A 1 103 ? -15.274 1.908 -15.007 1.00 97.88 103 ALA A O 1
ATOM 814 N N . PHE A 1 104 ? -13.306 0.858 -14.797 1.00 98.00 104 PHE A N 1
ATOM 815 C CA . PHE A 1 104 ? -13.914 -0.471 -14.714 1.00 98.00 104 PHE A CA 1
ATOM 816 C C . PHE A 1 104 ? -14.646 -0.703 -13.395 1.00 98.00 104 PHE A C 1
ATOM 818 O O . PHE A 1 104 ? -15.731 -1.278 -13.414 1.00 98.00 104 PHE A O 1
ATOM 825 N N . ALA A 1 105 ? -14.102 -0.219 -12.277 1.00 97.75 105 ALA A N 1
ATOM 826 C CA . ALA A 1 105 ? -14.750 -0.344 -10.978 1.00 97.75 105 ALA A CA 1
ATOM 827 C C . ALA A 1 105 ? -16.097 0.399 -10.914 1.00 97.75 105 ALA A C 1
ATOM 829 O O . ALA A 1 105 ? -16.983 -0.032 -10.186 1.00 97.75 105 ALA A O 1
ATOM 830 N N . ASP A 1 106 ? -16.256 1.489 -11.669 1.00 97.88 106 ASP A N 1
ATOM 831 C CA . ASP A 1 106 ? -17.521 2.225 -11.787 1.00 97.88 106 ASP A CA 1
ATOM 832 C C . ASP A 1 106 ? -18.523 1.544 -12.741 1.00 97.88 106 ASP A C 1
ATOM 834 O O . ASP A 1 106 ? -19.730 1.583 -12.516 1.00 97.88 106 ASP A O 1
ATOM 838 N N . GLN A 1 107 ? -18.037 0.910 -13.815 1.00 97.75 107 GLN A N 1
ATOM 839 C CA . GLN A 1 107 ? -18.887 0.383 -14.892 1.00 97.75 107 GLN A CA 1
ATOM 840 C C . GLN A 1 107 ? -19.334 -1.071 -14.720 1.00 97.75 107 GLN A C 1
ATOM 842 O O . GLN A 1 107 ? -20.348 -1.458 -15.301 1.00 97.75 107 GLN A O 1
ATOM 847 N N . LEU A 1 108 ? -18.556 -1.898 -14.022 1.00 97.81 108 LEU A N 1
ATOM 848 C CA . LEU A 1 108 ? -18.813 -3.333 -13.899 1.00 97.81 108 LEU A CA 1
ATOM 849 C C . LEU A 1 108 ? -19.591 -3.643 -12.618 1.00 97.81 108 LEU A C 1
ATOM 851 O O . LEU A 1 108 ? -19.316 -3.067 -11.571 1.00 97.81 108 LEU A O 1
ATOM 855 N N . ASP A 1 109 ? -20.507 -4.610 -12.687 1.00 97.31 109 ASP A N 1
ATOM 856 C CA . ASP A 1 109 ? -21.377 -4.976 -11.557 1.00 97.31 109 ASP A CA 1
ATOM 857 C C . ASP A 1 109 ? -20.586 -5.444 -10.318 1.00 97.31 109 ASP A C 1
ATOM 859 O O . ASP A 1 109 ? -20.968 -5.148 -9.187 1.00 97.31 109 ASP A O 1
ATOM 863 N N . ASP A 1 110 ? -19.451 -6.121 -10.529 1.00 96.38 110 ASP A N 1
ATOM 864 C CA . ASP A 1 110 ? -18.552 -6.582 -9.457 1.00 96.38 110 ASP A CA 1
ATOM 865 C C . ASP A 1 110 ? -17.568 -5.493 -8.980 1.00 96.38 110 ASP A C 1
ATOM 867 O O . ASP A 1 110 ? -16.738 -5.724 -8.094 1.00 96.38 110 ASP A O 1
ATOM 871 N N . GLY A 1 111 ? -17.627 -4.299 -9.574 1.00 96.38 111 GLY A N 1
ATOM 872 C CA . GLY A 1 111 ? -16.795 -3.149 -9.243 1.00 96.38 111 GLY A CA 1
ATOM 873 C C . GLY A 1 111 ? -15.297 -3.464 -9.196 1.00 96.38 111 GLY A C 1
ATOM 874 O O . GLY A 1 111 ? -14.739 -4.085 -10.107 1.00 96.38 111 GLY A O 1
ATOM 875 N N . CYS A 1 112 ? -14.629 -3.055 -8.110 1.00 94.19 112 CYS A N 1
ATOM 876 C CA . CYS A 1 112 ? -13.195 -3.293 -7.899 1.00 94.19 112 CYS A CA 1
ATOM 877 C C . CYS A 1 112 ? -12.818 -4.778 -7.753 1.00 94.19 112 CYS A C 1
ATOM 879 O O . CYS A 1 112 ? -11.640 -5.115 -7.843 1.00 94.19 112 CYS A O 1
ATOM 881 N N . LYS A 1 113 ? -13.798 -5.670 -7.559 1.00 93.75 113 LYS A N 1
ATOM 882 C CA . LYS A 1 113 ? -13.585 -7.123 -7.484 1.00 93.75 113 LYS A CA 1
ATOM 883 C C . LYS A 1 113 ? -13.702 -7.814 -8.843 1.00 93.75 113 LYS A C 1
ATOM 885 O O . LYS A 1 113 ? -13.488 -9.021 -8.923 1.00 93.75 113 LYS A O 1
ATOM 890 N N . SER A 1 114 ? -14.022 -7.072 -9.905 1.00 96.81 114 SER A N 1
ATOM 891 C CA . SER A 1 114 ? -14.019 -7.606 -11.267 1.00 96.81 114 SER A CA 1
ATOM 892 C C . SER A 1 114 ? -12.634 -8.132 -11.662 1.00 96.81 114 SER A C 1
ATOM 894 O O . SER A 1 114 ? -11.601 -7.623 -11.220 1.00 96.81 114 SER A O 1
ATOM 896 N N . GLU A 1 115 ? -12.595 -9.133 -12.542 1.00 96.25 115 GLU A N 1
ATOM 897 C CA . GLU A 1 115 ? -11.340 -9.712 -13.043 1.00 96.25 115 GLU A CA 1
ATOM 898 C C . GLU A 1 115 ? -10.429 -8.643 -13.675 1.00 96.25 115 GLU A C 1
ATOM 900 O O . GLU A 1 115 ? -9.210 -8.659 -13.499 1.00 96.25 115 GLU A O 1
ATOM 905 N N . GLN A 1 116 ? -11.027 -7.671 -14.367 1.00 96.62 116 GLN A N 1
ATOM 906 C CA . GLN A 1 116 ? -10.339 -6.542 -14.982 1.00 96.62 116 GLN A CA 1
ATOM 907 C C . GLN A 1 116 ? -9.656 -5.663 -13.931 1.00 96.62 116 GLN A C 1
ATOM 909 O O . GLN A 1 116 ? -8.478 -5.338 -14.087 1.00 96.62 116 GLN A O 1
ATOM 914 N N . CYS A 1 117 ? -10.365 -5.305 -12.857 1.00 96.00 117 CYS A N 1
ATOM 915 C CA . CYS A 1 117 ? -9.800 -4.524 -11.760 1.00 96.00 117 CYS A CA 1
ATOM 916 C C . CYS A 1 117 ? -8.698 -5.296 -11.033 1.00 96.00 117 CYS A C 1
ATOM 918 O O . CYS A 1 117 ? -7.616 -4.750 -10.844 1.00 96.00 117 CYS A O 1
ATOM 920 N N . LEU A 1 118 ? -8.905 -6.578 -10.723 1.00 93.38 118 LEU A N 1
ATOM 921 C CA . LEU A 1 118 ? -7.888 -7.407 -10.068 1.00 93.38 118 LEU A CA 1
ATOM 922 C C . LEU A 1 118 ? -6.620 -7.547 -10.916 1.00 93.38 118 LEU A C 1
ATOM 924 O O . LEU A 1 118 ? -5.513 -7.524 -10.381 1.00 93.38 118 LEU A O 1
ATOM 928 N N . LYS A 1 119 ? -6.757 -7.659 -12.241 1.00 93.12 119 LYS A N 1
ATOM 929 C CA . LYS A 1 119 ? -5.608 -7.678 -13.152 1.00 93.12 119 LYS A CA 1
ATOM 930 C C . LYS A 1 119 ? -4.854 -6.350 -13.137 1.00 93.12 119 LYS A C 1
ATOM 932 O O . LYS A 1 119 ? -3.629 -6.363 -13.092 1.00 93.12 119 LYS A O 1
ATOM 937 N N . LEU A 1 120 ? -5.569 -5.226 -13.173 1.00 93.56 120 LEU A N 1
ATOM 938 C CA . LEU A 1 120 ? -4.959 -3.896 -13.122 1.00 93.56 120 LEU A CA 1
ATOM 939 C C . LEU A 1 120 ? -4.301 -3.625 -11.766 1.00 93.56 120 LEU A C 1
ATOM 941 O O . LEU A 1 120 ? -3.216 -3.065 -11.740 1.00 93.56 120 LEU A O 1
ATOM 945 N N . ALA A 1 121 ? -4.890 -4.094 -10.665 1.00 91.31 121 ALA A N 1
ATOM 946 C CA . ALA A 1 121 ? -4.305 -3.993 -9.331 1.00 91.31 121 ALA A CA 1
ATOM 947 C C . ALA A 1 121 ? -2.971 -4.755 -9.205 1.00 91.31 121 ALA A C 1
ATOM 949 O O . ALA A 1 121 ? -2.097 -4.304 -8.484 1.00 91.31 121 ALA A O 1
ATOM 950 N N . ARG A 1 122 ? -2.765 -5.864 -9.942 1.00 89.00 122 ARG A N 1
ATOM 951 C CA . ARG A 1 122 ? -1.451 -6.552 -10.010 1.00 89.00 122 ARG A CA 1
ATOM 952 C C . ARG A 1 122 ? -0.387 -5.773 -10.789 1.00 89.00 122 ARG A C 1
ATOM 954 O O . ARG A 1 122 ? 0.788 -6.115 -10.704 1.00 89.00 122 ARG A O 1
ATOM 961 N N . MET A 1 123 ? -0.804 -4.826 -11.627 1.00 86.88 123 MET A N 1
ATOM 962 C CA . MET A 1 123 ? 0.082 -4.024 -12.479 1.00 86.88 123 MET A CA 1
ATOM 963 C C . MET A 1 123 ? 0.371 -2.638 -11.898 1.00 86.88 123 MET A C 1
ATOM 965 O O . MET A 1 123 ? 1.214 -1.931 -12.443 1.00 86.88 123 MET A O 1
ATOM 969 N N . HIS A 1 124 ? -0.383 -2.242 -10.875 1.00 81.00 124 HIS A N 1
ATOM 970 C CA . HIS A 1 124 ? -0.256 -0.978 -10.167 1.00 81.00 124 HIS A CA 1
ATOM 971 C C . HIS A 1 124 ? 0.686 -1.145 -8.970 1.00 81.00 124 HIS A C 1
ATOM 973 O O . HIS A 1 124 ? 1.333 -0.136 -8.613 1.00 81.00 124 HIS A O 1
#

Secondary structure (DSSP, 8-state):
----GGGTT--S-----S-SSS-HHHHTTT--SSS--------TTS--SSPPPPP--HHHHHHHHHHHHHHTT----HHHHHHHHHHHHHH--HHHHHHHHHHHHHHSTTGGGSHHHHHHHTT-

pLDDT: mean 91.44, std 5.09, range [77.94, 98.0]

Radius of gyration: 19.65 Å; chains: 1; bounding box: 51×25×51 Å

Foldseek 3Di:
DDDDVVCVVDPPDDDWDPDDPDGPLCLVLHGDDPDDDDDDDPPPVPDDPDDDGRDDLPVVVVVVVVVCVVCVPPDDDVVNVVVVVVVCVVLPCLVVLVVVLQVQLVVDPCRCNDPSNSVSSNSD

Sequence (124 aa):
AVDVPSLHGLINVIVFPIDGPRPHPEEMSGGDLDGDTFWISNDPQLIFQTNEEPFDYHDQAVEAEKEAQMNMNKQLTIDDVCHFFVEYIEADNLGIVANTHMAFADQLDDGCKSEQCLKLARMH